Protein AF-A0A962MIC6-F1 (afdb_monomer_lite)

pLDDT: mean 90.97, std 10.95, range [39.81, 98.5]

Structure (mmCIF, N/CA/C/O backbone):
data_AF-A0A962MIC6-F1
#
_entry.id   AF-A0A962MIC6-F1
#
loop_
_atom_site.group_PDB
_atom_site.id
_atom_site.type_symbol
_atom_site.label_atom_id
_atom_site.label_alt_id
_atom_site.label_comp_id
_atom_site.label_asym_id
_atom_site.label_entity_id
_atom_site.label_seq_id
_atom_site.pdbx_PDB_ins_code
_atom_site.Cartn_x
_atom_site.Cartn_y
_atom_site.Cartn_z
_atom_site.occupancy
_atom_site.B_iso_or_equiv
_atom_site.auth_seq_id
_atom_sit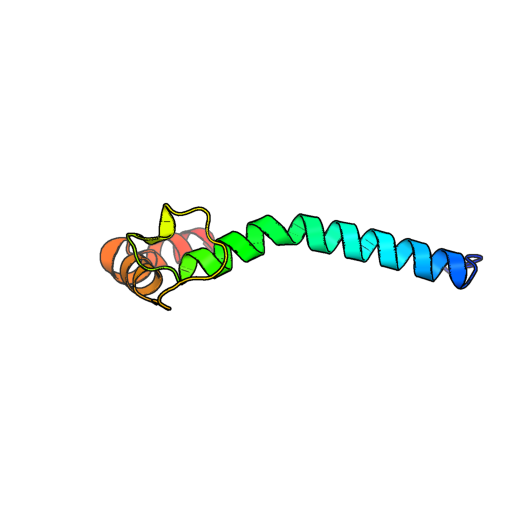e.auth_comp_id
_atom_site.auth_asym_id
_atom_site.auth_atom_id
_atom_site.pdbx_PDB_model_num
ATOM 1 N N . MET A 1 1 ? 8.611 -24.272 -31.624 1.00 39.81 1 MET A N 1
ATOM 2 C CA . MET A 1 1 ? 8.797 -22.808 -31.576 1.00 39.81 1 MET A CA 1
ATOM 3 C C . MET A 1 1 ? 9.957 -22.530 -30.632 1.00 39.81 1 MET A C 1
ATOM 5 O O . MET A 1 1 ? 9.765 -22.500 -29.427 1.00 39.81 1 MET A O 1
ATOM 9 N N . HIS A 1 2 ? 11.179 -22.506 -31.165 1.00 47.66 2 HIS A N 1
ATOM 10 C CA . HIS A 1 2 ? 12.394 -22.240 -30.393 1.00 47.66 2 HIS A CA 1
ATOM 11 C C . HIS A 1 2 ? 12.648 -20.737 -30.523 1.00 47.66 2 HIS A C 1
ATOM 13 O O . HIS A 1 2 ? 12.898 -20.256 -31.626 1.00 47.66 2 HIS A O 1
ATOM 19 N N . SER A 1 3 ? 12.437 -19.983 -29.445 1.00 57.97 3 SER A N 1
ATOM 20 C CA . SER A 1 3 ? 12.768 -18.559 -29.411 1.00 57.97 3 SER A CA 1
ATOM 21 C C . SER A 1 3 ? 14.287 -18.450 -29.424 1.00 57.97 3 SER A C 1
ATOM 23 O O . SER A 1 3 ? 14.924 -18.718 -28.408 1.00 57.97 3 SER A O 1
ATOM 25 N N . ASP A 1 4 ? 14.853 -18.108 -30.578 1.00 60.03 4 ASP A N 1
ATOM 26 C CA . ASP A 1 4 ? 16.274 -17.814 -30.767 1.00 60.03 4 ASP A CA 1
ATOM 27 C C . ASP A 1 4 ? 16.571 -16.491 -30.029 1.00 60.03 4 ASP A C 1
ATOM 29 O O . ASP A 1 4 ? 16.540 -15.402 -30.603 1.00 60.03 4 ASP A O 1
ATOM 33 N N . ASP A 1 5 ? 16.717 -16.561 -28.703 1.00 68.31 5 ASP A N 1
ATOM 34 C CA . ASP A 1 5 ? 16.902 -15.398 -27.835 1.00 68.31 5 ASP A CA 1
ATOM 35 C C . ASP A 1 5 ? 18.338 -14.878 -27.981 1.00 68.31 5 ASP A C 1
ATOM 37 O O . ASP A 1 5 ? 19.241 -15.225 -27.221 1.00 68.31 5 ASP A O 1
ATOM 41 N N . ARG A 1 6 ? 18.552 -14.054 -29.011 1.00 74.00 6 ARG A N 1
ATOM 42 C CA . ARG A 1 6 ? 19.835 -13.409 -29.342 1.00 74.00 6 ARG A CA 1
ATOM 43 C C . ARG A 1 6 ? 20.179 -12.233 -28.425 1.00 74.00 6 ARG A C 1
ATOM 45 O O . ARG A 1 6 ? 21.046 -11.429 -28.768 1.00 74.00 6 ARG A O 1
ATOM 52 N N . SER A 1 7 ? 19.496 -12.086 -27.292 1.00 73.44 7 SER A N 1
ATOM 53 C CA . SER A 1 7 ? 19.788 -11.007 -26.358 1.00 73.44 7 SER A CA 1
ATOM 54 C C . SER A 1 7 ? 21.031 -11.324 -25.524 1.00 73.44 7 SER A C 1
ATOM 56 O O . SER A 1 7 ? 21.189 -12.409 -24.957 1.00 73.44 7 SER A O 1
ATOM 58 N N . THR A 1 8 ? 21.958 -10.367 -25.459 1.00 89.56 8 THR A N 1
ATOM 59 C CA . THR A 1 8 ? 23.173 -10.511 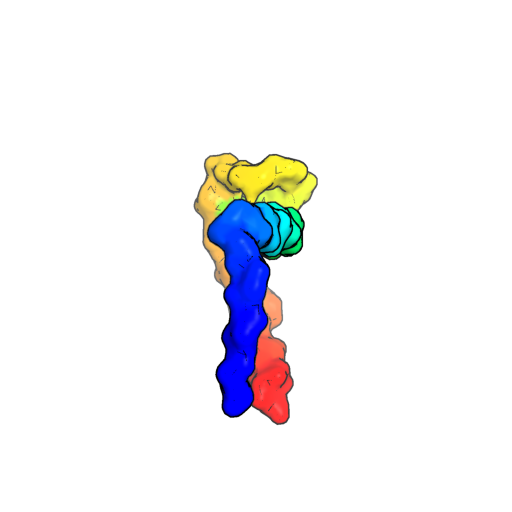-24.646 1.00 89.56 8 THR A CA 1
ATOM 60 C C . THR A 1 8 ? 22.819 -10.495 -23.156 1.00 89.56 8 THR A C 1
ATOM 62 O O . THR A 1 8 ? 21.804 -9.923 -22.756 1.00 89.56 8 THR A O 1
ATOM 65 N N . LEU A 1 9 ? 23.664 -11.081 -22.297 1.00 91.88 9 LEU A N 1
ATOM 66 C CA . LEU A 1 9 ? 23.443 -11.072 -20.839 1.00 91.88 9 LEU A CA 1
ATOM 67 C C . LEU A 1 9 ? 23.197 -9.656 -20.292 1.00 91.88 9 LEU A C 1
ATOM 69 O O . LEU A 1 9 ? 22.340 -9.465 -19.432 1.00 91.88 9 LEU A O 1
ATOM 73 N N . LEU A 1 10 ? 23.897 -8.657 -20.840 1.00 93.00 10 LEU A N 1
ATOM 74 C CA . LEU A 1 10 ? 23.712 -7.250 -20.490 1.00 93.00 10 LEU A CA 1
ATOM 75 C C . LEU A 1 10 ? 22.313 -6.737 -20.857 1.00 93.00 10 LEU A C 1
ATOM 77 O O . LEU A 1 10 ? 21.690 -6.051 -20.052 1.00 93.00 10 LEU A O 1
ATOM 81 N N . GLN A 1 11 ? 21.802 -7.082 -22.042 1.00 93.06 11 GLN A N 1
ATOM 82 C CA . GLN A 1 11 ? 20.447 -6.704 -22.450 1.00 93.06 11 GLN A CA 1
ATOM 83 C C . GLN A 1 11 ? 19.405 -7.330 -21.526 1.00 93.06 11 GLN A C 1
ATOM 85 O O . GLN A 1 11 ? 18.520 -6.620 -21.062 1.00 93.06 11 GLN A O 1
ATOM 90 N N . LYS A 1 12 ? 19.554 -8.613 -21.170 1.00 94.19 12 LYS A N 1
ATOM 91 C CA . LYS A 1 12 ? 18.654 -9.275 -20.213 1.00 94.19 12 LYS A CA 1
ATOM 92 C C . LYS A 1 12 ? 18.667 -8.574 -18.856 1.00 94.19 12 LYS A C 1
ATOM 94 O O . LYS A 1 12 ? 17.605 -8.259 -18.327 1.00 94.19 12 LYS A O 1
ATOM 99 N N . LEU A 1 13 ? 19.852 -8.281 -18.316 1.00 96.62 13 LEU A N 1
ATOM 100 C CA . LEU A 1 13 ? 19.994 -7.572 -17.041 1.00 96.62 13 LEU A CA 1
ATOM 101 C C . LEU A 1 13 ? 19.332 -6.191 -17.077 1.00 96.62 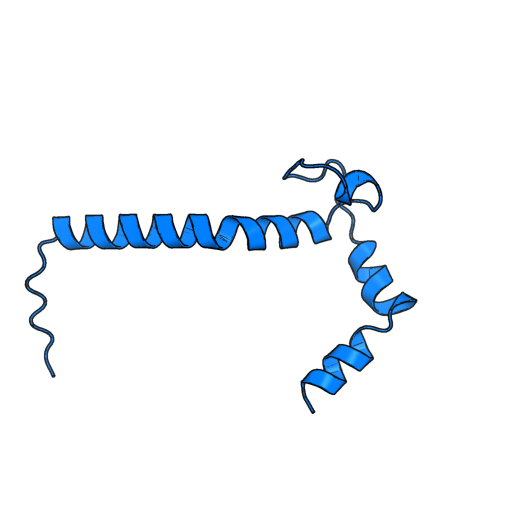13 LEU A C 1
ATOM 103 O O . LEU A 1 13 ? 18.595 -5.849 -16.153 1.00 96.62 13 LEU A O 1
ATOM 107 N N . LEU A 1 14 ? 19.540 -5.422 -18.149 1.00 96.88 14 LEU A N 1
ATOM 108 C CA . LEU A 1 14 ? 18.911 -4.112 -18.325 1.00 96.88 14 LEU A CA 1
ATOM 109 C C . LEU A 1 14 ? 17.388 -4.232 -18.418 1.00 96.88 14 LEU A C 1
ATOM 111 O O . LEU A 1 14 ? 16.679 -3.516 -17.714 1.00 96.88 14 LEU A O 1
ATOM 115 N N . THR A 1 15 ? 16.878 -5.166 -19.223 1.00 96.25 15 THR A N 1
ATOM 116 C CA . THR A 1 15 ? 15.438 -5.405 -19.357 1.00 96.25 15 THR A CA 1
ATOM 117 C C . THR A 1 15 ? 14.810 -5.774 -18.017 1.00 96.25 15 THR A C 1
ATOM 119 O O . THR A 1 15 ? 13.836 -5.143 -17.615 1.00 96.25 15 THR A O 1
ATOM 122 N N . PHE A 1 16 ? 15.378 -6.734 -17.282 1.00 97.12 16 PHE A N 1
ATOM 123 C CA . PHE A 1 16 ? 14.843 -7.121 -15.975 1.00 97.12 16 PHE A CA 1
ATOM 124 C C . PHE A 1 16 ? 14.946 -6.002 -14.939 1.00 97.12 16 PHE A C 1
ATOM 126 O O . PHE A 1 16 ? 14.024 -5.839 -14.146 1.00 97.12 16 PHE A O 1
ATOM 133 N N . SER A 1 17 ? 16.003 -5.189 -14.976 1.00 97.94 17 SER A N 1
ATOM 134 C CA . SER A 1 17 ? 16.138 -4.026 -14.089 1.00 97.94 17 SER A CA 1
ATOM 135 C C . SER A 1 17 ? 15.041 -2.990 -14.343 1.00 97.94 17 SER A C 1
ATOM 137 O O . SER A 1 17 ? 14.418 -2.502 -13.403 1.00 97.94 17 SER A O 1
ATOM 139 N N . VAL A 1 18 ? 14.757 -2.690 -15.614 1.00 98.38 18 VAL A N 1
ATOM 140 C CA . VAL A 1 18 ? 13.684 -1.761 -15.995 1.00 98.38 18 VAL A CA 1
ATOM 141 C C . VAL A 1 18 ? 12.315 -2.324 -15.616 1.00 98.38 18 VAL A C 1
ATOM 143 O O . VAL A 1 18 ? 11.503 -1.607 -15.037 1.00 98.38 18 VAL A O 1
ATOM 146 N N . LEU A 1 19 ? 12.062 -3.608 -15.879 1.00 98.38 19 LEU A N 1
ATOM 147 C CA . LEU A 1 19 ? 10.810 -4.258 -15.487 1.00 98.38 19 LEU A CA 1
ATOM 148 C C . LEU A 1 19 ? 10.620 -4.258 -13.966 1.00 98.38 19 LEU A C 1
ATOM 150 O O . LEU A 1 19 ? 9.527 -3.957 -13.495 1.00 98.38 19 LEU A O 1
ATOM 154 N N . ALA A 1 20 ? 11.675 -4.538 -13.199 1.00 98.19 20 ALA A N 1
ATOM 155 C CA . ALA A 1 20 ? 11.638 -4.492 -11.741 1.00 98.19 20 ALA A CA 1
ATOM 156 C C . ALA A 1 20 ? 11.353 -3.076 -11.222 1.00 98.19 20 ALA A C 1
ATOM 158 O O . ALA A 1 20 ? 10.559 -2.916 -10.298 1.00 98.19 20 ALA A O 1
ATOM 159 N N . LEU A 1 21 ? 11.941 -2.046 -11.839 1.00 98.50 21 LEU A N 1
ATOM 160 C CA . LEU A 1 21 ? 11.666 -0.651 -11.495 1.00 98.50 21 LEU A CA 1
ATOM 161 C C . LEU A 1 21 ? 10.207 -0.276 -11.782 1.00 98.50 21 LEU A C 1
ATOM 163 O O . LEU A 1 21 ? 9.545 0.300 -10.922 1.00 98.50 21 LEU A O 1
ATOM 167 N N . ILE A 1 22 ? 9.693 -0.625 -12.964 1.00 98.50 22 ILE A N 1
ATOM 168 C CA . ILE A 1 22 ? 8.289 -0.382 -13.326 1.00 98.50 22 ILE A CA 1
ATOM 169 C C . ILE A 1 22 ? 7.367 -1.090 -12.334 1.00 98.50 22 ILE A C 1
ATOM 171 O O . ILE A 1 22 ? 6.436 -0.476 -11.820 1.00 98.50 22 ILE A O 1
ATOM 175 N N . LEU A 1 23 ? 7.648 -2.355 -12.017 1.00 98.38 23 LEU A N 1
ATOM 176 C CA . LEU A 1 23 ? 6.887 -3.113 -11.031 1.00 98.38 23 LEU A CA 1
ATOM 177 C C . LEU A 1 23 ? 6.910 -2.428 -9.659 1.00 98.38 23 LEU A C 1
ATOM 179 O O . LEU A 1 23 ? 5.855 -2.249 -9.059 1.00 98.38 23 LEU A O 1
ATOM 183 N N . ALA A 1 24 ? 8.080 -2.000 -9.181 1.00 98.12 24 ALA A N 1
ATOM 184 C CA . ALA A 1 24 ? 8.204 -1.303 -7.905 1.00 98.12 24 ALA A CA 1
ATOM 185 C C . ALA A 1 24 ? 7.350 -0.028 -7.874 1.00 98.12 24 ALA A C 1
ATOM 187 O O . ALA A 1 24 ? 6.615 0.185 -6.914 1.00 98.12 24 ALA A O 1
ATOM 188 N N . LEU A 1 25 ? 7.381 0.775 -8.943 1.00 98.31 25 LEU A N 1
ATOM 189 C CA . LEU A 1 25 ? 6.564 1.986 -9.068 1.00 98.31 25 LEU A CA 1
ATOM 190 C C . LEU A 1 25 ? 5.063 1.678 -9.076 1.00 98.31 25 LEU A C 1
ATOM 192 O O . LEU A 1 25 ? 4.294 2.359 -8.401 1.00 98.31 25 LEU A O 1
ATOM 196 N N . VAL A 1 26 ? 4.646 0.635 -9.796 1.00 98.06 26 VAL A N 1
ATOM 197 C CA . VAL A 1 26 ? 3.246 0.185 -9.826 1.00 98.06 26 VAL A CA 1
ATOM 198 C C . VAL A 1 26 ? 2.788 -0.279 -8.445 1.00 98.06 26 VAL A C 1
ATOM 200 O O . VAL A 1 26 ? 1.642 -0.036 -8.080 1.00 98.06 26 VAL A O 1
ATOM 203 N N . LEU A 1 27 ? 3.665 -0.909 -7.659 1.00 98.06 27 LEU A N 1
ATOM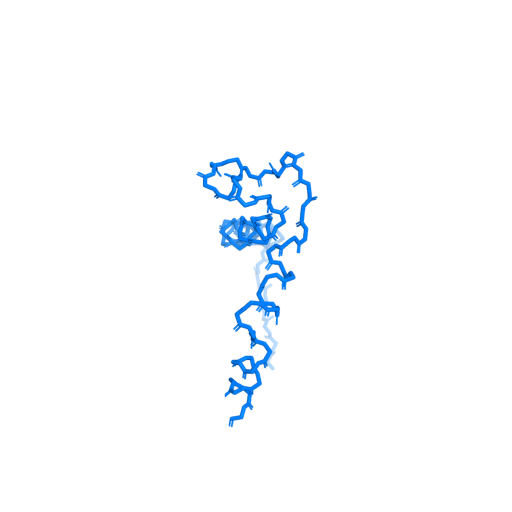 204 C CA . LEU A 1 27 ? 3.337 -1.437 -6.334 1.00 98.06 27 LEU A CA 1
ATOM 205 C C . LEU A 1 27 ? 3.268 -0.377 -5.225 1.00 98.06 27 LEU A C 1
ATOM 207 O O . LEU A 1 27 ? 2.682 -0.667 -4.182 1.00 98.06 27 LEU A O 1
ATOM 211 N N . ILE A 1 28 ? 3.802 0.835 -5.422 1.00 96.56 28 ILE A N 1
ATOM 212 C CA . ILE A 1 28 ? 3.742 1.948 -4.449 1.00 96.56 28 ILE A CA 1
ATOM 213 C C . ILE A 1 28 ? 2.313 2.1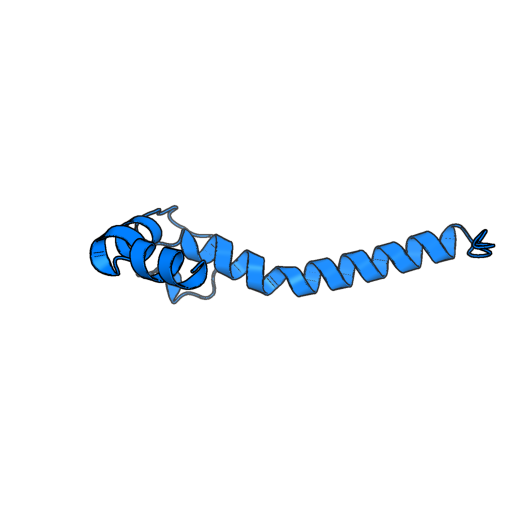77 -3.918 1.00 96.56 28 ILE A C 1
ATOM 215 O O . ILE A 1 28 ? 2.121 2.046 -2.707 1.00 96.56 28 ILE A O 1
ATOM 219 N N . PRO A 1 29 ? 1.294 2.471 -4.757 1.00 95.75 29 PRO A N 1
ATOM 220 C CA . PRO A 1 29 ? -0.058 2.738 -4.265 1.00 95.75 29 PRO A CA 1
ATOM 221 C C . PRO A 1 29 ? -0.685 1.528 -3.564 1.00 95.75 29 PRO A C 1
ATOM 223 O O . PRO A 1 29 ? -1.328 1.691 -2.532 1.00 95.75 29 PRO A O 1
ATOM 226 N N . TYR A 1 30 ? -0.463 0.309 -4.062 1.00 96.50 30 TYR A N 1
ATOM 227 C CA . TYR A 1 30 ? -0.995 -0.904 -3.429 1.00 96.50 30 TYR A CA 1
ATOM 228 C C . TYR A 1 30 ? -0.366 -1.154 -2.060 1.00 96.50 30 TYR A C 1
ATOM 230 O O . TYR A 1 30 ? -1.064 -1.469 -1.100 1.00 96.50 30 TYR A O 1
ATOM 238 N N . THR A 1 31 ? 0.946 -0.953 -1.949 1.00 96.19 31 THR A N 1
ATOM 239 C CA . THR A 1 31 ? 1.662 -1.063 -0.676 1.00 96.19 31 THR A CA 1
ATOM 240 C C . THR A 1 31 ? 1.156 -0.009 0.302 1.00 96.19 31 THR A C 1
ATOM 242 O O . THR A 1 31 ? 0.909 -0.326 1.462 1.00 96.19 31 THR A O 1
ATOM 245 N N . TYR A 1 32 ? 0.927 1.223 -0.161 1.00 94.94 32 TYR A N 1
ATOM 246 C CA . TYR A 1 32 ? 0.350 2.278 0.668 1.00 94.94 32 TYR A CA 1
ATOM 247 C C . TYR A 1 32 ? -1.053 1.912 1.180 1.00 94.94 32 TYR A C 1
ATOM 249 O O . TYR A 1 32 ? -1.332 2.095 2.364 1.00 94.94 32 TYR A O 1
ATOM 257 N N . VAL A 1 33 ? -1.918 1.343 0.332 1.00 94.75 33 VAL A N 1
ATOM 258 C CA . VAL A 1 33 ? -3.258 0.868 0.728 1.00 94.75 33 VAL A CA 1
ATOM 259 C C . VAL A 1 33 ? -3.168 -0.245 1.773 1.00 94.75 33 VAL A C 1
ATOM 261 O O . VAL A 1 33 ? -3.848 -0.170 2.795 1.00 94.75 33 VAL A O 1
ATOM 264 N N . ILE A 1 34 ? -2.301 -1.241 1.559 1.00 95.56 34 ILE A N 1
ATOM 265 C CA . ILE A 1 34 ? -2.103 -2.349 2.505 1.00 95.56 34 ILE A CA 1
ATOM 266 C C . ILE A 1 34 ? -1.642 -1.815 3.860 1.00 95.56 34 ILE A C 1
ATOM 268 O O . ILE A 1 34 ? -2.199 -2.197 4.882 1.00 95.56 34 ILE A O 1
ATOM 272 N N . VAL A 1 35 ? -0.659 -0.913 3.886 1.00 95.81 35 VAL A N 1
ATOM 273 C CA . VAL A 1 35 ? -0.159 -0.3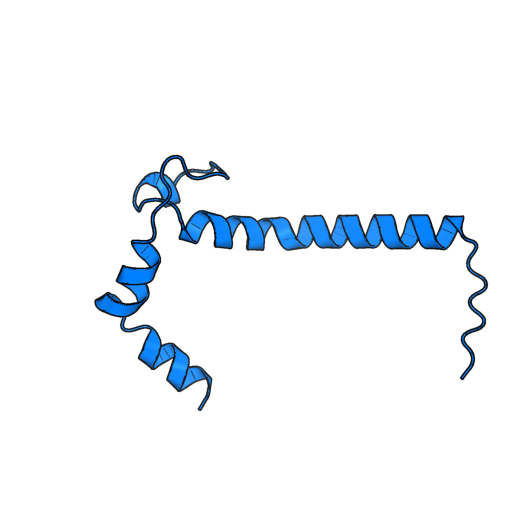47 5.145 1.00 95.81 35 VAL A CA 1
ATOM 274 C C . VAL A 1 35 ? -1.217 0.532 5.820 1.00 95.81 35 VAL A C 1
ATOM 276 O O . VAL A 1 35 ? -1.390 0.464 7.035 1.00 95.81 35 VAL A O 1
ATOM 279 N N . THR A 1 36 ? -1.981 1.300 5.042 1.00 95.56 36 THR A N 1
ATOM 280 C CA . THR A 1 36 ? -3.077 2.139 5.550 1.00 95.56 36 THR A CA 1
ATOM 281 C C . THR A 1 36 ? -4.182 1.315 6.209 1.00 95.56 36 THR A C 1
ATOM 283 O O . THR A 1 36 ? -4.758 1.768 7.193 1.00 95.56 36 THR A O 1
ATOM 286 N N . ALA A 1 37 ? -4.430 0.084 5.752 1.00 95.25 37 ALA A N 1
ATOM 287 C CA . ALA A 1 37 ? -5.389 -0.823 6.385 1.00 95.25 37 ALA A CA 1
ATOM 288 C C . ALA A 1 37 ? -5.017 -1.212 7.831 1.00 95.25 37 ALA A C 1
ATOM 290 O O . ALA A 1 37 ? -5.852 -1.771 8.542 1.00 95.25 37 ALA A O 1
ATOM 291 N N . PHE A 1 38 ? -3.784 -0.920 8.263 1.00 96.50 38 PHE A N 1
ATOM 292 C CA . PHE A 1 38 ? -3.307 -1.153 9.626 1.00 96.50 38 PHE A CA 1
ATOM 293 C C . PHE A 1 38 ? -3.086 0.127 10.444 1.00 96.50 38 PHE A C 1
ATOM 295 O O . PHE A 1 38 ? -2.593 0.053 11.569 1.00 96.50 38 PHE A O 1
ATOM 302 N N . LYS A 1 39 ? -3.423 1.301 9.899 1.00 96.44 39 LYS A N 1
ATOM 303 C CA . LYS A 1 39 ? -3.378 2.570 10.637 1.00 96.44 39 LYS A CA 1
ATOM 304 C C . LYS A 1 39 ? -4.560 2.683 11.599 1.00 96.44 39 LYS A C 1
ATOM 306 O O . LYS A 1 39 ? -5.642 2.149 11.347 1.00 96.44 39 LYS A O 1
ATOM 311 N N . SER A 1 40 ? -4.374 3.423 12.689 1.00 94.31 40 SER A N 1
ATOM 312 C CA . SER A 1 40 ? -5.489 3.812 13.561 1.00 94.31 40 SER A CA 1
ATOM 313 C C . SER A 1 40 ? -6.432 4.804 12.840 1.00 94.31 40 SER A C 1
ATOM 315 O O . SER A 1 40 ? -5.987 5.510 11.933 1.00 94.31 40 SER A O 1
ATOM 317 N N . PRO A 1 41 ? -7.725 4.912 13.216 1.00 89.19 41 PRO A N 1
ATOM 318 C CA . PRO A 1 41 ? -8.704 5.729 12.482 1.00 89.19 41 PRO A CA 1
ATOM 319 C C . PRO A 1 41 ? -8.318 7.205 12.291 1.00 89.19 41 PRO A C 1
ATOM 321 O O . PRO A 1 41 ? -8.664 7.801 11.275 1.00 89.19 41 PRO A O 1
ATOM 324 N N . GLY A 1 42 ? -7.590 7.794 13.247 1.00 88.62 42 GLY A N 1
ATOM 325 C CA . GLY A 1 42 ? -7.095 9.171 13.140 1.00 88.62 42 GLY A CA 1
ATOM 326 C C . GLY A 1 42 ? -5.884 9.312 12.214 1.00 88.62 42 GLY A C 1
ATOM 327 O O . GLY A 1 42 ? -5.736 10.328 11.543 1.00 88.62 42 GLY A O 1
ATOM 328 N N . GLU A 1 43 ? -5.053 8.275 12.125 1.00 92.31 43 GLU A N 1
ATOM 329 C CA . GLU A 1 43 ? -3.806 8.284 11.359 1.00 92.31 43 GLU A CA 1
ATOM 330 C C . GLU A 1 43 ? -4.024 8.063 9.849 1.00 92.31 43 GLU A C 1
ATOM 332 O O . GLU A 1 43 ? -3.182 8.429 9.026 1.00 92.31 43 GLU A O 1
ATOM 337 N N . VAL A 1 44 ? -5.169 7.500 9.444 1.00 89.25 44 VAL A N 1
ATOM 338 C CA . VAL A 1 44 ? -5.506 7.256 8.024 1.00 89.25 44 VAL A CA 1
ATOM 339 C C . VAL A 1 44 ? -5.448 8.539 7.181 1.00 89.25 44 VAL A C 1
ATOM 341 O O . VAL A 1 44 ? -5.085 8.482 6.006 1.00 89.25 44 VAL A O 1
ATOM 344 N N . PHE A 1 45 ? -5.751 9.695 7.777 1.00 88.75 45 PHE A N 1
ATOM 345 C CA . PHE A 1 45 ? -5.738 10.998 7.099 1.00 88.75 45 PHE A CA 1
ATOM 346 C C . PHE A 1 45 ? -4.343 11.617 6.964 1.00 88.75 45 PHE A C 1
ATOM 348 O O . PHE A 1 45 ? -4.186 12.671 6.348 1.00 88.75 45 PHE A O 1
ATOM 355 N N . GLU A 1 46 ? -3.321 10.976 7.520 1.00 91.06 46 GLU A N 1
ATOM 356 C CA . GLU A 1 46 ? -1.955 11.461 7.467 1.00 91.06 46 GLU A CA 1
ATOM 357 C C . GLU A 1 46 ? -1.160 10.840 6.312 1.00 91.06 46 GLU A C 1
ATOM 359 O O . GLU A 1 46 ? -1.250 9.643 6.031 1.00 91.06 46 GLU A O 1
ATOM 364 N N . THR A 1 47 ? -0.274 11.634 5.705 1.00 88.81 47 THR A N 1
ATOM 365 C CA . THR A 1 47 ? 0.579 11.235 4.564 1.00 88.81 47 THR A CA 1
ATOM 366 C C . THR A 1 47 ? 1.724 10.286 4.946 1.00 88.81 47 THR A C 1
ATOM 368 O O . THR A 1 47 ? 2.542 9.910 4.107 1.00 88.81 47 THR A O 1
ATOM 371 N N . ARG A 1 48 ? 1.843 9.905 6.221 1.00 90.75 48 ARG A N 1
ATOM 372 C CA . ARG A 1 48 ? 2.913 9.011 6.678 1.00 90.75 48 ARG A CA 1
ATOM 373 C C . ARG A 1 48 ? 2.725 7.622 6.091 1.00 90.75 48 ARG A C 1
ATOM 375 O O . ARG A 1 48 ? 1.615 7.105 6.057 1.00 90.75 48 ARG A O 1
ATOM 382 N N . TRP A 1 49 ? 3.808 7.008 5.626 1.00 92.38 49 TRP A N 1
ATOM 383 C CA . TRP A 1 49 ? 3.720 5.672 5.045 1.00 92.38 49 TRP A CA 1
ATOM 384 C C . TRP A 1 49 ? 3.531 4.606 6.124 1.00 92.38 49 TRP A C 1
ATOM 386 O O . TRP A 1 49 ? 2.642 3.777 6.003 1.00 92.38 49 TRP A O 1
ATOM 396 N N . ILE A 1 50 ? 4.359 4.631 7.171 1.00 93.88 50 ILE A N 1
ATOM 397 C CA . ILE A 1 50 ? 4.388 3.620 8.236 1.00 93.88 50 ILE A CA 1
ATOM 398 C C . ILE A 1 50 ? 3.482 4.076 9.389 1.00 93.88 50 ILE A C 1
ATOM 400 O O . ILE A 1 50 ? 3.611 5.235 9.790 1.00 93.88 50 ILE A O 1
ATOM 404 N N . PRO A 1 51 ? 2.614 3.198 9.928 1.00 93.00 51 PRO A N 1
ATOM 405 C CA . PRO A 1 51 ? 1.766 3.525 11.064 1.00 93.00 51 PRO A CA 1
ATOM 406 C C . PRO A 1 51 ? 2.602 3.757 12.327 1.00 93.00 51 PRO A C 1
ATOM 408 O O . PRO A 1 51 ? 3.550 3.018 12.599 1.00 93.00 51 PRO A O 1
ATOM 411 N N . GLN A 1 52 ? 2.228 4.750 13.127 1.00 93.69 52 GLN A N 1
ATOM 412 C CA . GLN A 1 52 ? 2.738 4.936 14.481 1.00 93.69 52 GLN A CA 1
ATOM 413 C C . GLN A 1 52 ? 2.249 3.825 15.401 1.00 93.69 52 GLN A C 1
ATOM 415 O O . GLN A 1 52 ? 3.007 3.327 16.230 1.00 93.69 52 GLN A O 1
ATOM 420 N N . GLU A 1 53 ? 0.986 3.439 15.232 1.00 93.44 53 GLU A N 1
ATOM 421 C CA . GLU A 1 53 ? 0.335 2.398 16.008 1.00 93.44 53 GLU A CA 1
ATOM 422 C C . GLU A 1 53 ? -0.275 1.373 15.061 1.00 93.44 53 GLU A C 1
ATOM 424 O O . GLU A 1 53 ? -1.149 1.682 14.251 1.00 93.44 53 GLU A O 1
ATOM 429 N N . PHE A 1 54 ? 0.182 0.129 15.174 1.00 95.44 54 PHE A N 1
ATOM 430 C CA . PHE A 1 54 ? -0.412 -0.970 14.430 1.00 95.44 54 PHE A CA 1
ATOM 431 C C . PHE A 1 54 ? -1.809 -1.276 14.983 1.00 95.44 54 PHE A C 1
ATOM 433 O O . PHE A 1 54 ? -1.956 -1.626 16.155 1.00 95.44 54 PHE A O 1
ATOM 440 N N . SER A 1 55 ? -2.829 -1.184 14.132 1.00 95.69 55 SER A N 1
ATOM 441 C CA . SER A 1 55 ? -4.225 -1.422 14.491 1.00 95.69 55 SER A CA 1
ATOM 442 C C . SER A 1 55 ? -4.910 -2.357 13.501 1.00 95.69 55 SER A C 1
ATOM 444 O O . SER A 1 55 ? -4.707 -2.277 12.296 1.00 95.69 55 SER A O 1
ATOM 446 N N . VAL A 1 56 ? -5.776 -3.234 14.007 1.00 95.88 56 VAL A N 1
ATOM 447 C CA . VAL A 1 56 ? -6.643 -4.101 13.188 1.00 95.88 56 VAL A CA 1
ATOM 448 C C . VAL A 1 56 ? -8.106 -3.653 13.214 1.00 95.88 56 VAL A C 1
ATOM 450 O O . VAL A 1 56 ? -8.978 -4.350 12.698 1.00 95.88 56 VAL A O 1
ATOM 453 N N . GLN A 1 57 ? -8.390 -2.492 13.812 1.00 95.12 57 GLN A N 1
ATOM 454 C CA . GLN A 1 57 ? -9.754 -2.013 14.035 1.00 95.12 57 GLN A CA 1
ATOM 455 C C . GLN A 1 57 ? -10.532 -1.854 12.723 1.00 95.12 57 GLN A C 1
ATOM 457 O O . GLN A 1 57 ? -11.668 -2.308 12.639 1.00 95.12 57 GLN A O 1
ATOM 462 N N . ALA A 1 58 ? -9.897 -1.321 11.674 1.00 93.75 58 ALA A N 1
ATOM 463 C CA . ALA A 1 58 ? -10.523 -1.158 10.362 1.00 93.75 58 ALA A CA 1
ATOM 464 C C . ALA A 1 58 ? -11.046 -2.488 9.787 1.00 93.75 58 ALA A C 1
ATOM 466 O O . ALA A 1 58 ? -12.141 -2.538 9.232 1.00 93.75 58 ALA A O 1
ATOM 467 N N . TRP A 1 59 ? -10.309 -3.588 9.971 1.00 94.69 59 TRP A N 1
ATOM 468 C CA . TRP A 1 59 ? -10.754 -4.919 9.553 1.00 94.69 59 TRP A CA 1
ATOM 469 C C . TRP A 1 59 ? -11.984 -5.371 10.340 1.00 94.69 59 TRP A C 1
ATOM 471 O O . TRP A 1 59 ? -12.955 -5.847 9.753 1.00 94.69 59 TRP A O 1
ATOM 481 N N . ILE A 1 60 ? -11.965 -5.193 11.663 1.00 94.94 60 ILE A N 1
ATOM 482 C CA . ILE A 1 60 ? -13.097 -5.538 12.533 1.00 94.94 60 ILE A CA 1
ATOM 483 C C . ILE A 1 60 ? -14.341 -4.741 12.122 1.00 94.94 60 ILE A C 1
ATOM 485 O O . ILE A 1 60 ? -15.416 -5.325 11.985 1.00 94.94 60 ILE A O 1
ATOM 489 N N . ASP A 1 61 ? -14.189 -3.442 11.875 1.00 94.19 61 ASP A N 1
ATOM 490 C CA . ASP A 1 61 ? -15.273 -2.538 11.489 1.00 94.19 61 ASP A CA 1
ATOM 491 C C . ASP A 1 61 ? -15.870 -2.917 10.130 1.00 94.19 61 ASP A C 1
ATOM 493 O O . ASP A 1 61 ? -17.090 -2.966 9.972 1.00 94.19 61 ASP A O 1
ATOM 497 N N . VAL A 1 62 ? -15.035 -3.279 9.154 1.00 94.25 62 VAL A N 1
ATOM 498 C CA . VAL A 1 62 ? -15.491 -3.752 7.838 1.00 94.25 62 VAL A CA 1
ATOM 499 C C . VAL A 1 62 ? -16.388 -4.987 7.960 1.00 94.25 62 VAL A C 1
ATOM 501 O O . VAL A 1 62 ? -17.426 -5.061 7.301 1.00 94.25 62 VAL A O 1
ATOM 504 N N . PHE A 1 63 ? -16.047 -5.939 8.829 1.00 93.88 63 PHE A N 1
ATOM 505 C CA . PHE A 1 63 ? -16.855 -7.149 8.987 1.00 93.88 63 PHE A CA 1
ATOM 506 C C . PHE A 1 63 ? -18.059 -6.980 9.918 1.00 93.88 63 PHE A C 1
ATOM 508 O O . PHE A 1 63 ? -19.087 -7.604 9.659 1.00 93.88 63 PHE A O 1
ATOM 515 N N . ARG A 1 64 ? -17.949 -6.170 10.981 1.00 93.38 64 ARG A N 1
ATOM 516 C CA . ARG A 1 64 ? -19.010 -6.005 11.991 1.00 93.38 64 ARG A CA 1
ATOM 517 C C . ARG A 1 64 ? -19.988 -4.875 11.696 1.00 93.38 64 ARG A C 1
ATOM 519 O O . ARG A 1 64 ? -21.161 -5.027 12.001 1.00 93.38 64 ARG A O 1
ATOM 526 N N . ILE A 1 65 ? -19.507 -3.749 11.177 1.00 90.81 65 ILE A N 1
ATOM 527 C CA . ILE A 1 65 ? -20.318 -2.541 10.963 1.00 90.81 65 ILE A CA 1
ATOM 528 C C . ILE A 1 65 ? -20.833 -2.507 9.526 1.00 90.81 65 ILE A C 1
ATOM 530 O O . ILE A 1 65 ? -22.016 -2.280 9.305 1.00 90.81 65 ILE A O 1
ATOM 534 N N . ASN A 1 66 ? -19.959 -2.767 8.551 1.00 89.25 66 ASN A N 1
ATOM 535 C CA . ASN A 1 66 ? -20.325 -2.704 7.131 1.00 89.25 66 ASN A CA 1
ATOM 536 C C . ASN A 1 66 ? -20.862 -4.033 6.580 1.00 89.25 66 ASN A C 1
ATOM 538 O O . ASN A 1 66 ? -21.187 -4.104 5.398 1.00 89.25 66 ASN A O 1
ATOM 542 N N . GLU A 1 67 ? -20.890 -5.087 7.404 1.00 92.50 67 GLU A N 1
ATOM 543 C CA . GLU A 1 67 ? -21.306 -6.446 7.032 1.00 92.50 67 GLU A CA 1
ATOM 544 C C . GLU A 1 67 ? -20.684 -6.927 5.705 1.00 92.50 67 GLU A C 1
ATOM 546 O O . GLU A 1 67 ? -21.315 -7.599 4.888 1.00 92.50 67 GLU A O 1
ATOM 551 N N . PHE A 1 68 ? -19.409 -6.584 5.478 1.00 92.88 68 PHE A N 1
ATOM 552 C CA . PHE A 1 68 ? -18.757 -6.717 4.170 1.00 92.88 68 PHE A CA 1
ATOM 553 C C . PHE A 1 68 ? -18.770 -8.137 3.590 1.00 92.88 68 PHE A C 1
ATOM 555 O O . PHE A 1 68 ? -18.740 -8.319 2.375 1.00 92.88 68 PHE A O 1
ATOM 562 N N . HIS A 1 69 ? -18.864 -9.149 4.450 1.00 90.62 69 HIS A N 1
ATOM 563 C CA . HIS A 1 69 ? -18.962 -10.548 4.053 1.00 90.62 69 HIS A CA 1
ATOM 564 C C . HIS A 1 69 ? -20.161 -10.833 3.128 1.00 90.62 69 HIS A C 1
ATOM 566 O O . HIS A 1 69 ? -20.028 -11.674 2.242 1.00 90.62 69 HIS A O 1
ATOM 572 N N . TYR A 1 70 ? -21.287 -10.119 3.255 1.00 93.19 70 TYR A N 1
ATOM 573 C CA . TYR A 1 70 ? -22.409 -10.267 2.320 1.00 93.19 70 TYR A CA 1
ATOM 574 C C . TYR A 1 70 ? -22.075 -9.723 0.929 1.00 93.19 70 TYR A C 1
ATOM 576 O O . TYR A 1 70 ? -22.304 -10.402 -0.069 1.00 93.19 70 TYR A O 1
ATOM 584 N N . TYR A 1 71 ? -21.485 -8.527 0.847 1.00 93.12 71 TYR A N 1
ATOM 585 C CA . TYR A 1 71 ? -21.083 -7.931 -0.433 1.00 93.12 71 TYR A CA 1
ATOM 586 C C . TYR A 1 71 ? -19.984 -8.738 -1.124 1.00 93.12 71 TYR A C 1
ATOM 588 O O . TYR A 1 71 ? -20.002 -8.899 -2.346 1.00 93.12 71 TYR A O 1
ATOM 596 N N . LEU A 1 72 ? -19.053 -9.279 -0.337 1.00 92.50 72 LEU A N 1
ATOM 597 C CA . LEU A 1 72 ? -18.011 -10.159 -0.838 1.00 92.50 72 LEU A CA 1
ATOM 598 C C . LEU A 1 72 ? -18.625 -11.416 -1.463 1.00 92.50 72 LEU A C 1
ATOM 600 O O . LEU A 1 72 ? -18.297 -11.734 -2.602 1.00 92.50 72 LEU A O 1
ATOM 604 N N . TRP A 1 73 ? -19.560 -12.084 -0.776 1.00 94.50 73 TRP A N 1
ATOM 605 C CA . TRP A 1 73 ? -20.234 -13.259 -1.334 1.00 94.50 73 TRP A CA 1
ATOM 606 C C . TRP A 1 73 ? -21.066 -12.952 -2.573 1.00 94.50 73 TRP A C 1
ATOM 608 O O . TRP A 1 73 ? -20.973 -13.688 -3.552 1.00 94.50 73 TRP A O 1
ATOM 618 N N . ASN A 1 74 ? -21.799 -11.840 -2.574 1.00 93.50 74 ASN A N 1
ATOM 619 C CA . ASN A 1 74 ? -22.571 -11.403 -3.738 1.00 93.50 74 ASN A CA 1
ATOM 620 C C . ASN A 1 74 ? -21.697 -11.113 -4.966 1.00 93.50 74 ASN A C 1
ATOM 622 O O . ASN A 1 74 ? -22.208 -11.127 -6.074 1.00 93.50 74 ASN A O 1
ATOM 626 N N . SER A 1 75 ? -20.402 -10.839 -4.789 1.00 94.69 75 SER A N 1
ATOM 627 C CA . SER A 1 75 ? -19.480 -10.600 -5.907 1.00 94.69 75 SER A CA 1
ATOM 628 C C . SER A 1 75 ? -18.963 -11.894 -6.552 1.00 94.69 75 SER A C 1
ATOM 630 O O . SER A 1 75 ? -18.375 -11.841 -7.630 1.00 94.69 75 SER A O 1
ATOM 632 N N . PHE A 1 76 ? -19.138 -13.043 -5.889 1.00 92.38 76 PHE A N 1
ATOM 633 C CA . PHE A 1 76 ? -18.741 -14.361 -6.396 1.00 92.38 76 PHE A CA 1
ATOM 634 C C . PHE A 1 76 ? -19.897 -15.159 -7.019 1.00 92.38 76 PHE A C 1
ATOM 636 O O . PHE A 1 76 ? -19.634 -16.177 -7.661 1.00 92.38 76 PHE A O 1
ATOM 643 N N . LEU A 1 77 ? -21.143 -14.729 -6.800 1.00 74.00 77 LEU A N 1
ATOM 644 C CA . LEU A 1 77 ? -22.362 -15.296 -7.387 1.00 74.00 77 LEU A CA 1
ATOM 645 C C . LEU A 1 77 ? -22.748 -14.537 -8.660 1.00 74.00 77 LEU A C 1
ATOM 647 O O . LEU A 1 77 ? -23.199 -15.215 -9.610 1.00 74.00 77 LEU A O 1
#

Secondary structure (DSSP, 8-state):
--------HHHHHHHHHHHHHHHHHHHHHHHHHHHHTTS-TTGGGS--SS-SS---HHHHHHHHTS-HHHHHHHTT-

Radius of gyration: 20.63 Å; chains: 1; bounding box: 46×34×48 Å

Foldseek 3Di:
DDPPPPDDPVNVVVVVVVVVVVVVVVCVVVLQVVQLCQEDPVCNPPPDSHHPHGHNVSVVCCCPVVVVVVVVVVVVD

Sequence (77 aa):
MHSDDRSTLLQKLLTFSVLALILALVLIPYTYVIVTAFKSPGEVFETRWIPQEFSVQAWIDVFRINEFHYYLWNSFL